Protein AF-A0A1L5KVD5-F1 (afdb_monomer_lite)

Secondary structure (DSSP, 8-state):
-------PPPHHHHHHHHT--HHHHHHHTT--EEEETTEEEETTSTTEEEETT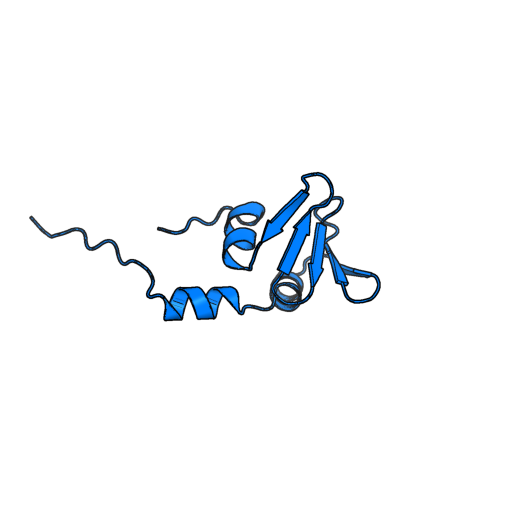EEEEGGGTEEE-HHHHHHHHH-----

pLDDT: mean 90.9, std 13.29, range [41.53, 98.44]

Sequence (79 aa):
MKGVSFLYYTQEQIDRANQADLVLFLQSQGEPLERAGQEYRWKRHDSLTVRGNKWYRHSQSKGGGPIDFVMEFFGKSFT

Structure (mmCIF, N/CA/C/O backb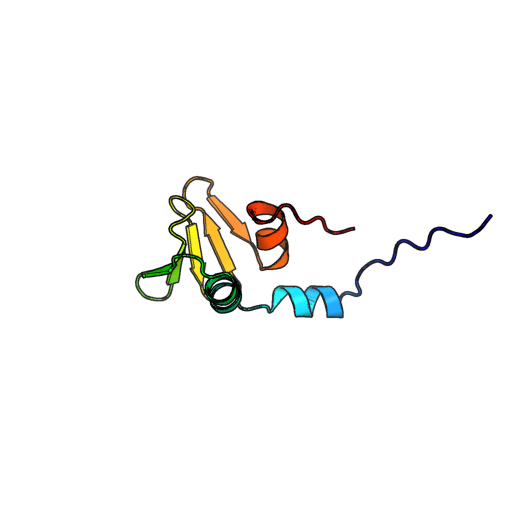one):
data_AF-A0A1L5KVD5-F1
#
_entry.id   AF-A0A1L5KVD5-F1
#
loop_
_atom_site.group_PDB
_atom_site.id
_atom_site.type_symbol
_atom_site.label_atom_id
_atom_site.label_alt_id
_atom_site.label_comp_id
_atom_site.label_asym_id
_atom_site.label_entity_id
_atom_site.label_seq_id
_atom_site.pdbx_PDB_ins_code
_atom_site.Cartn_x
_atom_site.Cartn_y
_atom_site.Cartn_z
_atom_site.occupancy
_atom_site.B_iso_or_equiv
_atom_site.auth_seq_id
_atom_site.auth_comp_id
_atom_site.auth_asym_id
_atom_site.auth_atom_id
_atom_site.pdbx_PDB_model_num
ATOM 1 N N . MET A 1 1 ? -37.142 1.746 21.680 1.00 41.53 1 MET A N 1
ATOM 2 C CA . MET A 1 1 ? -36.246 2.077 20.550 1.00 41.53 1 MET A CA 1
ATOM 3 C C . MET A 1 1 ? -34.977 1.255 20.725 1.00 41.53 1 MET A C 1
ATOM 5 O O . MET A 1 1 ? -34.343 1.392 21.761 1.00 41.53 1 MET A O 1
ATOM 9 N N . LYS A 1 2 ? -34.679 0.313 19.819 1.00 43.41 2 LYS A N 1
ATOM 10 C CA . LYS A 1 2 ? -33.453 -0.502 19.899 1.00 43.41 2 LYS A CA 1
ATOM 11 C C . LYS A 1 2 ? -32.279 0.379 19.462 1.00 43.41 2 LYS A C 1
ATOM 13 O O . LYS A 1 2 ? -32.331 0.937 18.371 1.00 43.41 2 LYS A O 1
ATOM 18 N N . GLY A 1 3 ? -31.297 0.564 20.343 1.00 45.44 3 GLY A N 1
ATOM 19 C CA . GLY A 1 3 ? -30.113 1.378 20.078 1.00 45.44 3 GLY A CA 1
ATOM 20 C C . GLY A 1 3 ? -29.319 0.806 18.909 1.00 45.44 3 GLY A C 1
ATOM 21 O O . GLY A 1 3 ? -29.022 -0.386 18.886 1.00 45.44 3 GLY A O 1
ATOM 22 N N . VAL A 1 4 ? -28.999 1.650 17.934 1.00 52.56 4 VAL A N 1
ATOM 23 C CA . VAL A 1 4 ? -28.043 1.305 16.884 1.00 52.56 4 VAL A CA 1
ATOM 24 C C . VAL A 1 4 ? -26.659 1.386 17.520 1.00 52.56 4 VAL A C 1
ATOM 26 O O . VAL A 1 4 ? -26.123 2.472 17.718 1.00 52.56 4 VAL A O 1
ATOM 29 N N . SER A 1 5 ? -26.101 0.244 17.914 1.00 53.94 5 SER A N 1
ATOM 30 C CA . SER A 1 5 ? -24.686 0.151 18.257 1.00 53.94 5 SER A CA 1
ATOM 31 C C . SER A 1 5 ? -23.892 0.161 16.953 1.00 53.94 5 SER A C 1
ATOM 33 O O . SER A 1 5 ? -23.836 -0.857 16.261 1.00 53.94 5 SER A O 1
ATOM 35 N N . PHE A 1 6 ? -23.303 1.299 16.592 1.00 59.84 6 PHE A N 1
ATOM 36 C CA . PHE A 1 6 ? -22.234 1.301 15.596 1.00 59.84 6 PHE A CA 1
ATOM 37 C C . PHE A 1 6 ? -21.063 0.529 16.215 1.00 59.84 6 PHE A C 1
ATOM 39 O O . PHE A 1 6 ? -20.472 0.967 17.203 1.00 59.84 6 PHE A O 1
ATOM 46 N N . LEU A 1 7 ? -20.817 -0.687 15.725 1.00 67.69 7 LEU A N 1
ATOM 47 C CA . LEU A 1 7 ? -19.699 -1.522 16.157 1.00 67.69 7 LEU A CA 1
ATOM 48 C C . LEU A 1 7 ? -18.422 -0.935 15.559 1.00 67.69 7 LEU A C 1
ATOM 50 O O . LEU A 1 7 ? -17.972 -1.354 14.500 1.00 67.69 7 LEU A O 1
ATOM 54 N N . TYR A 1 8 ? -17.850 0.054 16.239 1.00 80.19 8 TYR A N 1
ATOM 55 C CA . TYR A 1 8 ? -16.517 0.536 15.906 1.00 80.19 8 TYR A CA 1
ATOM 56 C C . TYR A 1 8 ? -15.502 -0.592 16.117 1.00 80.19 8 TYR A C 1
ATOM 58 O O . TYR A 1 8 ? -15.535 -1.286 17.138 1.00 80.19 8 TYR A O 1
ATOM 66 N N . TYR A 1 9 ? -14.592 -0.768 15.159 1.00 86.56 9 TYR A N 1
ATOM 67 C CA . TYR A 1 9 ? -13.461 -1.679 15.316 1.00 86.56 9 TYR A CA 1
ATOM 68 C C . TYR A 1 9 ? -12.604 -1.256 16.511 1.00 86.56 9 TYR A C 1
ATOM 70 O O . TYR A 1 9 ? -12.340 -0.068 16.712 1.00 86.56 9 TYR A O 1
ATOM 78 N N . THR A 1 10 ? -12.147 -2.225 17.303 1.00 92.00 10 THR A N 1
ATOM 79 C CA . THR A 1 10 ? -11.186 -1.943 18.374 1.00 92.00 10 THR A CA 1
ATOM 80 C C . THR A 1 10 ? -9.847 -1.523 17.774 1.00 92.00 10 THR A C 1
ATOM 82 O O . THR A 1 10 ? -9.503 -1.926 16.661 1.00 92.00 10 THR A O 1
ATOM 85 N N . GLN A 1 11 ? -9.046 -0.763 18.527 1.00 90.88 11 GLN A N 1
ATOM 86 C CA . GLN A 1 11 ? -7.703 -0.385 18.075 1.00 90.88 11 GLN A CA 1
ATOM 87 C C . GLN A 1 11 ? -6.864 -1.618 17.704 1.00 90.88 11 GLN A C 1
ATOM 89 O O . GLN A 1 11 ? -6.196 -1.614 16.681 1.00 90.88 11 GLN A O 1
ATOM 94 N N . GLU A 1 12 ? -6.986 -2.717 18.454 1.00 94.94 12 GLU A N 1
ATOM 95 C CA . GLU A 1 12 ? -6.290 -3.969 18.141 1.00 94.94 12 GLU A CA 1
ATOM 96 C C . GLU A 1 12 ? -6.726 -4.570 16.793 1.00 94.94 12 GLU A C 1
ATOM 98 O O . GLU A 1 12 ? -5.894 -5.069 16.035 1.00 94.94 12 GLU A O 1
ATOM 103 N N . GLN A 1 13 ? -8.021 -4.520 16.459 1.00 93.44 13 GLN A N 1
ATOM 104 C CA . GLN A 1 13 ? -8.509 -4.982 15.155 1.00 93.44 13 GLN A CA 1
ATOM 105 C C . GLN A 1 13 ? -7.956 -4.119 14.018 1.00 93.44 13 GLN A C 1
ATOM 107 O O . GLN A 1 13 ? -7.548 -4.655 12.985 1.00 93.44 13 GLN A O 1
ATOM 112 N N . ILE A 1 14 ? -7.904 -2.802 14.225 1.00 93.31 14 ILE A N 1
ATOM 113 C CA . ILE A 1 14 ? -7.337 -1.842 13.271 1.00 93.31 14 ILE A CA 1
ATOM 114 C C . ILE A 1 14 ? -5.843 -2.106 13.077 1.00 93.31 14 ILE A C 1
ATOM 116 O O . ILE A 1 14 ? -5.371 -2.206 11.944 1.00 93.31 14 ILE A O 1
ATOM 120 N N . ASP A 1 15 ? -5.104 -2.270 14.171 1.00 95.69 15 ASP A N 1
ATOM 121 C CA . ASP A 1 15 ? -3.666 -2.520 14.150 1.00 95.69 15 ASP A CA 1
ATOM 122 C C . ASP A 1 15 ? -3.356 -3.842 13.446 1.00 95.69 15 ASP A C 1
ATOM 124 O O . ASP A 1 15 ? -2.477 -3.896 12.586 1.00 95.69 15 ASP A O 1
ATOM 128 N N . ARG A 1 16 ? -4.131 -4.895 13.736 1.00 95.94 16 ARG A N 1
ATOM 129 C CA . ARG A 1 16 ? -4.006 -6.195 13.069 1.00 95.94 16 ARG A CA 1
ATOM 130 C C . ARG A 1 16 ? -4.275 -6.092 11.570 1.00 95.94 16 ARG A C 1
ATOM 132 O O . ARG A 1 16 ? -3.502 -6.629 10.781 1.00 95.94 16 ARG A O 1
ATOM 139 N N . ALA A 1 17 ? -5.336 -5.397 11.162 1.00 95.19 17 ALA A N 1
ATOM 140 C CA . ALA A 1 17 ? -5.633 -5.191 9.746 1.00 95.19 17 ALA A CA 1
ATOM 141 C C . ALA A 1 17 ? -4.509 -4.409 9.041 1.00 95.19 17 ALA A C 1
ATOM 143 O O . ALA A 1 17 ? -4.127 -4.749 7.923 1.00 95.19 17 ALA A O 1
ATOM 144 N N . ASN A 1 18 ? -3.909 -3.424 9.715 1.00 96.06 18 ASN A N 1
ATOM 145 C CA . ASN A 1 18 ? -2.803 -2.641 9.166 1.00 96.06 18 ASN A CA 1
ATOM 146 C C . ASN A 1 18 ? -1.456 -3.383 9.095 1.00 96.06 18 ASN A C 1
ATOM 148 O O . ASN A 1 18 ? -0.521 -2.894 8.456 1.00 96.06 18 ASN A O 1
ATOM 152 N N . GLN A 1 19 ? -1.341 -4.566 9.699 1.00 96.94 19 GLN A N 1
ATOM 153 C CA . GLN A 1 19 ? -0.166 -5.437 9.580 1.00 96.94 19 GLN A CA 1
ATOM 154 C C . GLN A 1 19 ? -0.239 -6.398 8.384 1.00 96.94 19 GLN A C 1
ATOM 156 O O . GLN A 1 19 ? 0.731 -7.107 8.125 1.00 96.94 19 GLN A O 1
ATOM 161 N N . ALA A 1 20 ? -1.353 -6.427 7.644 1.00 96.75 20 ALA A N 1
ATOM 162 C CA . ALA A 1 20 ? -1.512 -7.320 6.502 1.00 96.75 20 ALA A CA 1
ATOM 163 C C . ALA A 1 20 ? -0.442 -7.083 5.420 1.00 96.75 20 ALA A C 1
ATOM 165 O O . ALA A 1 20 ? -0.145 -5.948 5.048 1.00 96.75 20 ALA A O 1
ATOM 166 N N . ASP A 1 21 ? 0.110 -8.171 4.883 1.00 96.56 21 ASP A N 1
ATOM 167 C CA . ASP A 1 21 ? 1.047 -8.122 3.763 1.00 96.56 21 ASP A CA 1
ATOM 168 C C . ASP A 1 21 ? 0.279 -7.883 2.454 1.00 96.56 21 ASP A C 1
ATOM 170 O O . ASP A 1 21 ? -0.494 -8.732 1.998 1.00 96.56 21 ASP A O 1
ATOM 174 N N . LEU A 1 22 ? 0.493 -6.716 1.844 1.00 98.06 22 LEU A N 1
ATOM 175 C CA . LEU A 1 22 ? -0.195 -6.326 0.616 1.00 98.06 22 LEU A CA 1
ATOM 176 C C . LEU A 1 22 ? 0.282 -7.117 -0.604 1.00 98.06 22 LEU A C 1
ATOM 178 O O . LEU A 1 22 ? -0.496 -7.311 -1.537 1.00 98.06 22 LEU A O 1
ATOM 182 N N . VAL A 1 23 ? 1.527 -7.600 -0.603 1.00 96.69 23 VAL A N 1
ATOM 183 C CA . VAL A 1 23 ? 2.051 -8.449 -1.677 1.00 96.69 23 VAL A CA 1
ATOM 184 C C . VAL A 1 23 ? 1.317 -9.783 -1.660 1.00 96.69 23 VAL A C 1
ATOM 186 O O . VAL A 1 23 ? 0.760 -10.177 -2.683 1.00 96.69 23 VAL A O 1
ATOM 189 N N . LEU A 1 24 ? 1.248 -10.444 -0.498 1.00 96.38 24 LEU A N 1
ATOM 190 C CA . LEU A 1 24 ? 0.525 -11.714 -0.362 1.00 96.38 24 LEU A CA 1
ATOM 191 C C . LEU A 1 24 ? -0.970 -11.552 -0.645 1.00 96.38 24 LEU A C 1
ATOM 193 O O . LEU A 1 24 ? -1.557 -12.385 -1.337 1.00 96.38 24 LEU A O 1
ATOM 197 N N . PHE A 1 25 ? -1.581 -10.469 -0.157 1.00 97.00 25 PHE A N 1
ATOM 198 C CA . PHE A 1 25 ? -2.979 -10.164 -0.443 1.00 97.00 25 PHE A CA 1
ATOM 199 C C . PHE A 1 25 ? -3.228 -10.085 -1.954 1.00 97.00 25 PHE A C 1
ATOM 201 O O . PHE A 1 25 ? -4.070 -10.817 -2.466 1.00 97.00 25 PHE A O 1
ATOM 208 N N . LEU A 1 26 ? -2.457 -9.282 -2.691 1.00 97.00 26 LEU A N 1
ATOM 209 C CA . LEU A 1 26 ? -2.617 -9.131 -4.140 1.00 97.00 26 LEU A CA 1
ATOM 210 C C . LEU A 1 26 ? -2.339 -10.429 -4.910 1.00 97.00 26 LEU A C 1
ATOM 212 O O . LEU A 1 26 ? -3.104 -10.781 -5.808 1.00 97.00 26 LEU A O 1
ATOM 216 N N . GLN A 1 27 ? -1.309 -11.187 -4.524 1.00 95.94 27 GLN A N 1
ATOM 217 C CA . GLN A 1 27 ? -1.037 -12.506 -5.108 1.00 95.94 27 GLN A CA 1
ATOM 218 C C . GLN A 1 27 ? -2.217 -13.467 -4.917 1.00 95.94 27 GLN A C 1
ATOM 220 O O . GLN A 1 27 ? -2.586 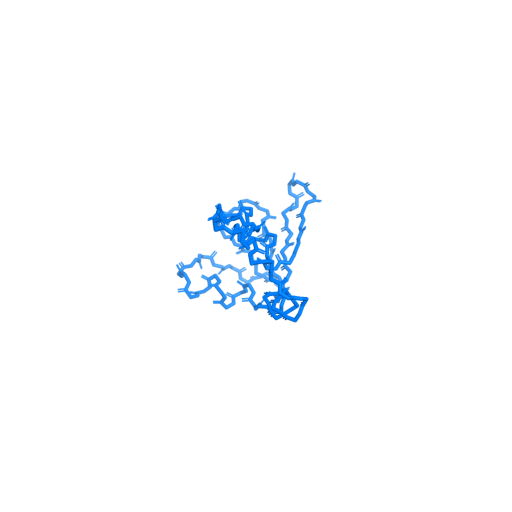-14.168 -5.856 1.00 95.94 27 GLN A O 1
ATOM 225 N N . SER A 1 28 ? -2.853 -13.462 -3.738 1.00 96.69 28 SER A N 1
ATOM 226 C CA . SER A 1 28 ? -4.026 -14.304 -3.457 1.00 96.69 28 SER A CA 1
ATOM 227 C C . SER A 1 28 ? -5.243 -13.962 -4.325 1.00 96.69 28 SER A C 1
ATOM 229 O O . SER A 1 28 ? -6.083 -14.822 -4.570 1.00 96.69 28 SER A O 1
ATOM 231 N N . GLN A 1 29 ? -5.326 -12.718 -4.809 1.00 96.06 29 GLN A N 1
ATOM 232 C CA . GLN A 1 29 ? -6.367 -12.253 -5.729 1.00 96.06 29 GLN A CA 1
ATOM 233 C C . GLN A 1 29 ? -6.014 -12.502 -7.208 1.00 96.06 29 GLN A C 1
ATOM 235 O O . GLN A 1 29 ? -6.799 -12.159 -8.089 1.00 96.06 29 GLN A O 1
ATOM 240 N N . GLY A 1 30 ? -4.842 -13.080 -7.504 1.00 96.62 30 GLY A N 1
ATOM 241 C CA . GLY A 1 30 ? -4.371 -13.293 -8.875 1.00 96.62 30 GLY A CA 1
ATOM 242 C C . GLY A 1 30 ? -3.917 -12.011 -9.579 1.00 96.62 30 GLY A C 1
ATOM 243 O O . GLY A 1 30 ? -3.902 -11.952 -10.808 1.00 96.62 30 GLY A O 1
ATOM 244 N N . GLU A 1 31 ? -3.571 -10.967 -8.824 1.00 97.19 31 GLU A N 1
ATOM 245 C CA . GLU A 1 31 ? -3.173 -9.686 -9.398 1.00 97.19 31 GLU A CA 1
ATOM 246 C C . GLU A 1 31 ? -1.751 -9.723 -9.990 1.00 97.19 31 GLU A C 1
ATOM 248 O O . GLU A 1 31 ? -0.839 -10.319 -9.406 1.00 97.19 31 GLU A O 1
ATOM 253 N N . PRO A 1 32 ? -1.513 -9.045 -11.129 1.00 96.62 32 PRO A N 1
ATOM 254 C CA . PRO A 1 32 ? -0.215 -9.052 -11.787 1.00 96.62 32 PRO A CA 1
ATOM 255 C C . PRO A 1 32 ? 0.778 -8.144 -11.051 1.00 96.62 32 PRO A C 1
ATOM 257 O O . PRO A 1 32 ? 0.698 -6.912 -11.123 1.00 96.62 32 PRO A O 1
ATOM 260 N N . LEU A 1 33 ? 1.748 -8.763 -10.380 1.00 97.00 33 LEU A N 1
ATOM 261 C CA . LEU A 1 33 ? 2.863 -8.089 -9.719 1.00 97.00 33 LEU A CA 1
ATOM 262 C C . LEU A 1 33 ? 4.179 -8.358 -10.447 1.00 97.00 33 LEU A C 1
ATOM 264 O O . LEU A 1 33 ? 4.518 -9.497 -10.757 1.00 97.00 33 LEU A O 1
ATOM 268 N N . GLU A 1 34 ? 4.951 -7.300 -10.665 1.00 96.94 34 GLU A N 1
ATOM 269 C CA . GLU A 1 34 ? 6.293 -7.362 -11.241 1.00 96.94 34 GLU A CA 1
ATOM 270 C C . GLU A 1 34 ? 7.312 -6.927 -10.186 1.00 96.94 34 GLU A C 1
ATOM 272 O O . GLU A 1 34 ? 7.190 -5.844 -9.613 1.00 96.94 34 GLU A O 1
ATOM 277 N N . ARG A 1 35 ? 8.324 -7.750 -9.906 1.00 95.88 35 ARG A N 1
ATOM 278 C CA . ARG A 1 35 ? 9.354 -7.397 -8.921 1.00 95.88 35 ARG A CA 1
ATOM 279 C C . ARG A 1 35 ? 10.256 -6.283 -9.463 1.00 95.88 35 ARG A C 1
ATOM 281 O O . ARG A 1 35 ? 10.810 -6.409 -10.549 1.00 95.88 35 ARG A O 1
ATOM 288 N N . ALA A 1 36 ? 10.452 -5.229 -8.676 1.00 92.06 36 ALA A N 1
ATOM 289 C CA . ALA A 1 36 ? 11.317 -4.094 -8.982 1.00 92.06 36 ALA A CA 1
ATOM 290 C C . ALA A 1 36 ? 12.220 -3.795 -7.772 1.00 92.06 36 ALA A C 1
ATOM 292 O O . ALA A 1 36 ? 11.861 -3.056 -6.856 1.00 92.06 36 ALA A O 1
ATOM 293 N N . GLY A 1 37 ? 13.400 -4.419 -7.737 1.00 94.56 37 GLY A N 1
ATOM 294 C CA . GLY A 1 37 ? 14.306 -4.331 -6.590 1.00 94.56 37 GLY A CA 1
ATOM 295 C C . GLY A 1 37 ? 13.698 -4.957 -5.327 1.00 94.56 37 GLY A C 1
ATOM 296 O O . GLY A 1 37 ? 13.463 -6.169 -5.279 1.00 94.56 37 GLY A O 1
ATOM 297 N N . GLN A 1 38 ? 13.474 -4.128 -4.302 1.00 93.94 38 GLN A N 1
ATOM 298 C CA . GLN A 1 38 ? 12.860 -4.526 -3.025 1.00 93.94 38 GLN A CA 1
ATOM 299 C C . GLN A 1 38 ? 11.337 -4.328 -2.989 1.00 93.94 38 GLN A C 1
ATOM 301 O O . GLN A 1 38 ? 10.711 -4.603 -1.968 1.00 93.94 38 GLN A O 1
ATOM 306 N N . GLU A 1 39 ? 10.750 -3.839 -4.078 1.00 96.75 39 GLU A N 1
ATOM 307 C CA . GLU A 1 39 ? 9.323 -3.555 -4.191 1.00 96.75 39 GLU A CA 1
ATOM 308 C C . GLU A 1 39 ? 8.685 -4.427 -5.275 1.00 96.75 39 GLU A C 1
ATOM 310 O O . GLU A 1 39 ? 9.365 -5.078 -6.075 1.00 96.75 39 GLU A O 1
ATOM 315 N N . TYR A 1 40 ? 7.359 -4.408 -5.319 1.00 98.06 40 TYR A N 1
ATOM 316 C CA . TYR A 1 40 ? 6.560 -4.973 -6.394 1.00 98.06 40 TYR A CA 1
ATOM 317 C C . TYR A 1 40 ? 5.754 -3.868 -7.058 1.00 98.06 40 TYR A C 1
ATOM 319 O O . TYR A 1 40 ? 5.099 -3.081 -6.384 1.00 98.06 40 TYR A O 1
ATOM 327 N N . ARG A 1 41 ? 5.762 -3.818 -8.385 1.00 98.06 41 ARG A N 1
ATOM 328 C CA . ARG A 1 41 ? 4.885 -2.951 -9.167 1.00 98.06 41 ARG A CA 1
ATOM 329 C C . ARG A 1 41 ? 3.586 -3.691 -9.464 1.00 98.06 41 ARG A C 1
ATOM 331 O O . ARG A 1 41 ? 3.625 -4.765 -10.063 1.00 98.06 41 ARG A O 1
ATOM 338 N N . TRP A 1 42 ? 2.447 -3.111 -9.096 1.00 97.81 42 TRP A N 1
ATOM 339 C CA . TRP A 1 42 ? 1.135 -3.679 -9.417 1.00 97.81 42 TRP A CA 1
ATOM 340 C C . TRP A 1 42 ? 0.664 -3.187 -10.779 1.00 97.81 42 TRP A C 1
ATOM 342 O O . TRP A 1 42 ? 0.327 -2.021 -10.947 1.00 97.81 42 TRP A O 1
ATOM 352 N N . LYS A 1 43 ? 0.639 -4.075 -11.775 1.00 95.81 43 LYS A N 1
ATOM 353 C CA . LYS A 1 43 ? 0.464 -3.695 -13.187 1.00 95.81 43 LYS A CA 1
ATOM 354 C C . LYS A 1 43 ? -0.941 -3.214 -13.543 1.00 95.81 43 LYS A C 1
ATOM 356 O O . LYS A 1 43 ? -1.098 -2.613 -14.600 1.00 95.81 43 LYS A O 1
ATOM 361 N N . ARG A 1 44 ? -1.938 -3.441 -12.680 1.00 94.44 44 ARG A N 1
ATOM 362 C CA . ARG A 1 44 ? -3.296 -2.901 -12.859 1.00 94.44 44 ARG A CA 1
ATOM 363 C C . ARG A 1 44 ? -3.326 -1.373 -12.761 1.00 94.44 44 ARG A C 1
ATOM 365 O O . ARG A 1 44 ? -4.191 -0.747 -13.363 1.00 94.44 44 ARG A O 1
ATOM 372 N N . HIS A 1 45 ? -2.377 -0.782 -12.036 1.00 92.69 45 HIS A N 1
ATOM 373 C CA . HIS A 1 45 ? -2.273 0.660 -11.875 1.00 92.69 45 HIS A CA 1
ATOM 374 C C . HIS A 1 45 ? -0.914 1.159 -12.362 1.00 92.69 45 HIS A C 1
ATOM 376 O O . HIS A 1 45 ? 0.148 0.638 -12.020 1.00 92.69 45 HIS A O 1
ATOM 382 N N . ASP A 1 46 ? -0.940 2.219 -13.156 1.00 84.06 46 ASP A N 1
ATOM 383 C CA . ASP A 1 46 ? 0.255 2.959 -13.512 1.00 84.06 46 ASP A CA 1
ATOM 384 C C . ASP A 1 46 ? 0.909 3.515 -12.242 1.00 84.06 46 ASP A C 1
ATOM 386 O O . ASP A 1 46 ? 0.255 4.055 -11.347 1.00 84.06 46 ASP A O 1
ATOM 390 N N . SER A 1 47 ? 2.232 3.389 -12.154 1.00 92.75 47 SER A N 1
ATOM 391 C CA . SER A 1 47 ? 3.046 3.983 -11.086 1.00 92.75 47 SER A CA 1
ATOM 392 C C . SER A 1 47 ? 2.767 3.509 -9.646 1.00 92.75 47 SER A C 1
ATOM 394 O O . SER A 1 47 ? 3.214 4.182 -8.721 1.00 92.75 47 SER A O 1
ATOM 396 N N . LEU A 1 48 ? 2.059 2.391 -9.426 1.00 98.00 48 LEU A N 1
ATOM 397 C CA . LEU A 1 48 ? 1.841 1.858 -8.075 1.00 98.00 48 LEU A CA 1
ATOM 398 C C . LEU A 1 48 ? 2.912 0.830 -7.699 1.00 98.00 48 LEU A C 1
ATOM 400 O O . LEU A 1 48 ? 3.084 -0.175 -8.397 1.00 98.00 48 LEU A O 1
ATOM 404 N N . THR A 1 49 ? 3.596 1.063 -6.579 1.00 98.25 49 THR A N 1
ATOM 405 C CA . THR A 1 49 ? 4.499 0.093 -5.952 1.00 98.25 49 THR A CA 1
ATOM 406 C C . THR A 1 49 ? 4.005 -0.343 -4.576 1.00 98.25 49 THR A C 1
ATOM 408 O O . THR A 1 49 ? 3.269 0.371 -3.892 1.00 98.25 49 THR A O 1
ATOM 411 N N . VAL A 1 50 ? 4.384 -1.560 -4.192 1.00 98.00 50 VAL A N 1
ATOM 412 C CA . VAL A 1 50 ? 4.065 -2.206 -2.920 1.00 98.00 50 VAL A CA 1
ATOM 413 C C . VAL A 1 50 ? 5.350 -2.745 -2.302 1.00 98.00 50 VAL A C 1
ATOM 415 O O . VAL A 1 50 ? 6.141 -3.416 -2.970 1.00 98.00 50 VAL A O 1
ATOM 418 N N . ARG A 1 51 ? 5.540 -2.489 -1.008 1.00 95.69 51 ARG A N 1
ATOM 419 C CA . ARG A 1 51 ? 6.646 -3.019 -0.205 1.00 95.69 51 ARG A CA 1
ATOM 420 C C . ARG A 1 51 ? 6.117 -3.437 1.164 1.00 95.69 51 ARG A C 1
ATOM 422 O O . ARG A 1 51 ? 5.799 -2.588 1.995 1.00 95.69 51 ARG A O 1
ATOM 429 N N . GLY A 1 52 ? 6.019 -4.746 1.400 1.00 94.19 52 GLY A N 1
ATOM 430 C CA . GLY A 1 52 ? 5.403 -5.287 2.616 1.00 94.19 52 GLY A CA 1
ATOM 431 C C . GLY A 1 52 ? 3.945 -4.837 2.750 1.00 94.19 52 GLY A C 1
ATOM 432 O O . GLY A 1 52 ? 3.141 -5.061 1.850 1.00 94.19 52 GLY A O 1
ATOM 433 N N . ASN A 1 53 ? 3.612 -4.157 3.848 1.00 96.75 53 ASN A N 1
ATOM 434 C CA . ASN A 1 53 ? 2.272 -3.620 4.116 1.00 96.75 53 ASN A CA 1
ATOM 435 C C . ASN A 1 53 ? 2.067 -2.166 3.643 1.00 96.75 53 ASN A C 1
ATOM 437 O O . ASN A 1 53 ? 1.089 -1.526 4.028 1.00 96.75 53 ASN A O 1
ATOM 441 N N . LYS A 1 54 ? 2.991 -1.606 2.855 1.00 98.12 54 LYS A N 1
ATOM 442 C CA . LYS A 1 54 ? 2.901 -0.230 2.348 1.00 98.12 54 LYS A CA 1
ATOM 443 C C . LYS A 1 54 ? 2.719 -0.209 0.843 1.00 98.12 54 LYS A C 1
ATOM 445 O O . LYS A 1 54 ? 3.313 -1.016 0.129 1.00 98.12 54 LYS A O 1
ATOM 450 N N . TRP A 1 55 ? 1.948 0.763 0.375 1.00 98.44 55 TRP A N 1
ATOM 451 C CA . TRP A 1 55 ? 1.795 1.066 -1.043 1.00 98.44 55 TRP A CA 1
ATOM 452 C C . TRP A 1 55 ? 2.042 2.548 -1.312 1.00 98.44 55 TRP A C 1
ATOM 454 O O . TRP A 1 55 ? 1.834 3.393 -0.436 1.00 98.44 55 TRP A O 1
ATOM 464 N N . TYR A 1 56 ? 2.459 2.859 -2.536 1.00 98.19 56 TYR A N 1
ATOM 465 C CA . TYR A 1 56 ? 2.639 4.228 -3.005 1.00 98.19 56 TYR A CA 1
ATOM 466 C C . TYR A 1 56 ? 2.312 4.337 -4.497 1.00 98.19 56 TYR A C 1
ATOM 468 O O . TYR A 1 56 ? 2.734 3.503 -5.295 1.00 98.19 56 TYR A O 1
ATOM 476 N N . ARG A 1 57 ? 1.558 5.367 -4.886 1.00 97.38 57 ARG A N 1
ATOM 477 C CA . ARG A 1 57 ? 1.230 5.711 -6.274 1.00 97.38 57 ARG A CA 1
ATOM 478 C C . ARG A 1 57 ? 1.941 7.009 -6.639 1.00 97.38 57 ARG A C 1
ATOM 480 O O . ARG A 1 57 ? 1.483 8.097 -6.285 1.00 97.38 57 ARG A O 1
ATOM 487 N N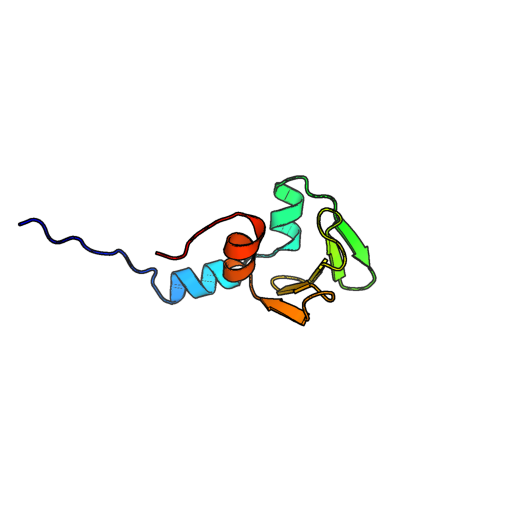 . HIS A 1 58 ? 3.051 6.893 -7.368 1.00 95.31 58 HIS A N 1
ATOM 488 C CA . HIS A 1 58 ? 3.941 8.027 -7.650 1.00 95.31 58 HIS A CA 1
ATOM 489 C C . HIS A 1 58 ? 3.250 9.155 -8.424 1.00 95.31 58 HIS A C 1
ATOM 491 O O . HIS A 1 58 ? 3.491 10.321 -8.139 1.00 95.31 58 HIS A O 1
ATOM 497 N N . SER A 1 59 ? 2.353 8.827 -9.359 1.00 95.19 59 SER A N 1
ATOM 498 C CA . SER A 1 59 ? 1.624 9.831 -10.154 1.00 95.19 59 SER A CA 1
ATOM 499 C C . SER A 1 59 ? 0.700 10.744 -9.339 1.00 95.19 59 SER A C 1
ATOM 501 O O . SER A 1 59 ? 0.340 11.813 -9.818 1.00 95.19 59 SER A O 1
ATOM 503 N N . GLN A 1 60 ? 0.303 10.339 -8.128 1.00 95.75 60 GLN A N 1
ATOM 504 C CA . GLN A 1 60 ? -0.533 11.141 -7.222 1.00 95.75 60 GLN A CA 1
ATOM 505 C C . GLN A 1 60 ? 0.202 11.554 -5.943 1.00 95.75 60 GLN A C 1
ATOM 507 O O . GLN A 1 60 ? -0.390 12.208 -5.088 1.00 95.75 60 GLN A O 1
ATOM 512 N N . SER A 1 61 ? 1.458 11.138 -5.772 1.00 96.44 61 SER A N 1
ATOM 513 C CA . SER A 1 61 ? 2.20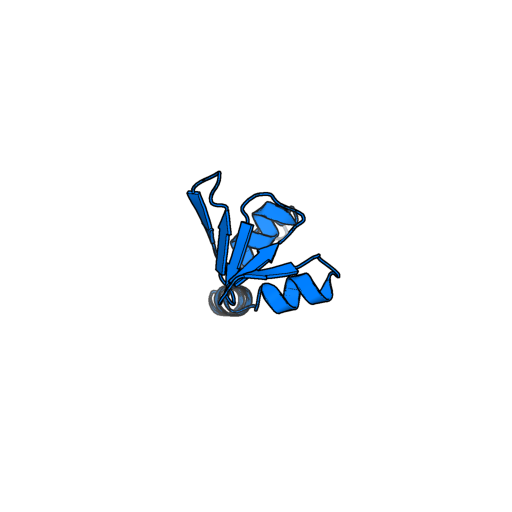3 11.299 -4.522 1.00 96.44 61 SER A CA 1
ATOM 514 C C . SER A 1 61 ? 1.430 10.825 -3.279 1.00 96.44 61 SER A C 1
ATOM 516 O O . SER A 1 61 ? 1.508 11.439 -2.216 1.00 96.44 61 SER A O 1
ATOM 518 N N . LYS A 1 62 ? 0.671 9.729 -3.412 1.00 97.12 62 LYS A N 1
ATOM 519 C CA . LYS A 1 62 ? -0.229 9.190 -2.379 1.00 97.12 62 LYS A CA 1
ATOM 520 C C . LYS A 1 62 ? 0.173 7.766 -2.015 1.00 97.12 62 LYS A C 1
ATOM 522 O O . LYS A 1 62 ? 0.569 6.996 -2.884 1.00 97.12 62 LYS A O 1
ATOM 527 N N . GLY A 1 63 ? 0.045 7.406 -0.746 1.00 97.56 63 GLY A N 1
ATOM 528 C CA . GLY A 1 63 ? 0.295 6.055 -0.256 1.00 97.56 63 GLY A CA 1
ATOM 529 C C . GLY A 1 63 ? -0.364 5.823 1.094 1.00 97.56 63 GLY A C 1
ATOM 530 O O . GLY A 1 63 ? -0.962 6.740 1.657 1.00 97.56 63 GLY A O 1
ATOM 531 N N . GLY A 1 64 ? -0.252 4.605 1.611 1.00 97.81 64 GLY A N 1
ATOM 532 C CA . GLY A 1 64 ? -0.916 4.232 2.855 1.00 97.81 64 GLY A CA 1
ATOM 533 C C . GLY A 1 64 ? -0.608 2.815 3.318 1.00 97.81 64 GLY A C 1
ATOM 534 O O . GLY A 1 64 ? 0.311 2.155 2.818 1.00 97.81 64 GLY A O 1
ATOM 535 N N . GLY A 1 65 ? -1.366 2.377 4.321 1.00 97.94 65 GLY A N 1
ATOM 536 C CA . GLY A 1 65 ? -1.366 1.001 4.811 1.00 97.94 65 GLY A CA 1
ATOM 537 C C . GLY A 1 65 ? -2.433 0.130 4.139 1.00 97.94 65 GLY A C 1
ATOM 538 O O . GLY A 1 65 ? -3.092 0.562 3.189 1.00 97.94 65 GLY A O 1
ATOM 539 N N . PRO A 1 66 ? -2.633 -1.099 4.638 1.00 98.06 66 PRO A N 1
ATOM 540 C CA . PRO A 1 66 ? -3.593 -2.039 4.075 1.00 98.06 66 PRO A CA 1
ATOM 541 C C . PRO A 1 66 ? -5.051 -1.579 4.117 1.00 98.06 66 PRO A C 1
ATOM 543 O O . PRO A 1 66 ? -5.782 -1.828 3.161 1.00 98.06 66 PRO A O 1
ATOM 546 N N . ILE A 1 67 ? -5.476 -0.886 5.180 1.00 96.62 67 ILE A N 1
ATOM 547 C CA . ILE A 1 67 ? -6.848 -0.360 5.261 1.00 96.62 67 ILE A CA 1
ATOM 548 C C . ILE A 1 67 ? -7.066 0.702 4.177 1.00 96.62 67 ILE A C 1
ATOM 550 O O . ILE A 1 67 ? -7.992 0.570 3.376 1.00 96.62 67 ILE A O 1
ATOM 554 N N . ASP A 1 68 ? -6.169 1.690 4.081 1.00 96.94 68 ASP A N 1
ATOM 555 C CA . ASP A 1 68 ? -6.235 2.729 3.042 1.00 96.94 68 ASP A CA 1
ATOM 556 C C . ASP A 1 68 ? -6.248 2.110 1.639 1.00 96.94 68 ASP A C 1
ATOM 558 O O . ASP A 1 68 ? -6.963 2.565 0.751 1.00 96.94 68 ASP A O 1
ATOM 562 N N . PHE A 1 69 ? -5.470 1.043 1.443 1.00 97.62 69 PHE A N 1
ATOM 563 C CA . PHE A 1 69 ? -5.366 0.337 0.173 1.00 97.62 69 PHE A CA 1
ATOM 564 C C . PHE A 1 69 ? -6.693 -0.287 -0.271 1.00 97.62 69 PHE A C 1
ATOM 566 O O . PHE A 1 69 ? -7.126 -0.088 -1.407 1.00 97.62 69 PHE A O 1
ATOM 573 N N . VAL A 1 70 ? -7.360 -1.044 0.607 1.00 96.12 70 VAL A N 1
ATOM 574 C CA . VAL A 1 70 ? -8.636 -1.688 0.252 1.00 96.12 70 VAL A CA 1
ATOM 575 C C . VAL A 1 70 ? -9.777 -0.680 0.139 1.00 96.12 70 VAL A C 1
ATOM 577 O O . VAL A 1 70 ? -10.714 -0.899 -0.630 1.00 96.12 70 VAL A O 1
ATOM 580 N N . MET A 1 71 ? -9.695 0.444 0.850 1.00 95.56 71 MET A N 1
ATOM 581 C CA . MET A 1 71 ? -10.622 1.552 0.642 1.00 95.56 71 MET A CA 1
ATOM 582 C C . MET A 1 71 ? -10.433 2.173 -0.747 1.00 95.56 71 MET A C 1
ATOM 584 O O . MET A 1 71 ? -11.400 2.296 -1.494 1.00 95.56 71 MET A O 1
ATOM 588 N N . GLU A 1 72 ? -9.189 2.479 -1.125 1.00 95.75 72 GLU A N 1
ATOM 589 C CA . GLU A 1 72 ? -8.862 3.139 -2.393 1.00 95.75 72 GLU A CA 1
ATOM 590 C C . GLU A 1 72 ? -9.157 2.264 -3.621 1.00 95.75 72 GLU A C 1
ATOM 592 O O . GLU A 1 72 ? -9.789 2.718 -4.572 1.00 95.75 72 GLU A O 1
ATOM 597 N N . PHE A 1 73 ? -8.697 1.009 -3.620 1.00 95.81 73 PHE A N 1
ATOM 598 C CA . PHE A 1 73 ? -8.685 0.174 -4.830 1.00 95.81 73 PHE A CA 1
ATOM 599 C C . PHE A 1 73 ? -9.787 -0.889 -4.868 1.00 95.81 73 PHE A C 1
ATOM 601 O O . PHE A 1 73 ? -10.086 -1.418 -5.937 1.00 95.81 73 PHE A O 1
ATOM 608 N N . PHE A 1 74 ? -10.407 -1.201 -3.725 1.00 93.69 74 PHE A N 1
ATOM 609 C CA . PHE A 1 74 ? -11.444 -2.239 -3.609 1.00 93.69 74 PHE A CA 1
ATOM 610 C C . PHE A 1 74 ? -12.802 -1.686 -3.149 1.00 93.69 74 PHE A C 1
ATOM 612 O O . PHE A 1 74 ? -13.717 -2.466 -2.861 1.00 93.69 74 PHE A O 1
ATOM 619 N N . GLY A 1 75 ? -12.942 -0.355 -3.079 1.00 92.81 75 GLY A N 1
ATOM 620 C CA . GLY A 1 75 ? -14.195 0.327 -2.748 1.00 92.81 75 GLY A CA 1
ATOM 621 C C . GLY A 1 75 ? -14.740 -0.032 -1.367 1.00 92.81 75 GLY A C 1
ATOM 622 O O . GLY A 1 75 ? -15.955 -0.052 -1.172 1.00 92.81 75 GLY A O 1
ATOM 623 N N . LYS A 1 76 ? -13.865 -0.402 -0.424 1.00 92.00 76 LYS A N 1
ATOM 624 C CA . LYS A 1 76 ? -14.270 -0.686 0.957 1.00 9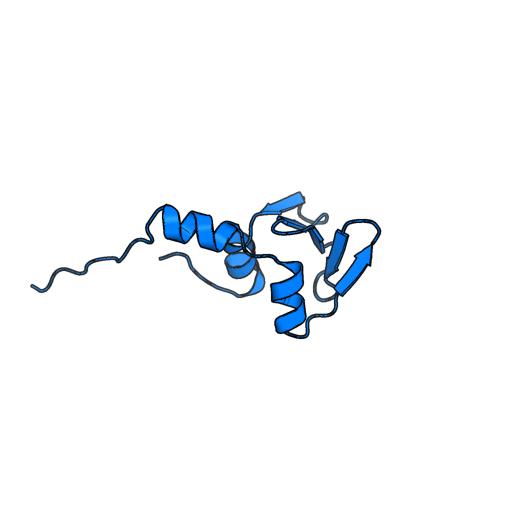2.00 76 LYS A CA 1
ATOM 625 C C . LYS A 1 76 ? -14.470 0.609 1.736 1.00 92.00 76 LYS A C 1
ATOM 627 O O . LYS A 1 76 ? -13.851 1.628 1.447 1.00 92.00 76 LYS A O 1
ATOM 632 N N . SER A 1 77 ? -15.325 0.551 2.748 1.00 85.69 77 SER A N 1
ATOM 633 C CA . SER A 1 77 ? -15.525 1.629 3.711 1.00 85.69 77 SER A CA 1
ATOM 634 C C . SER A 1 77 ? -15.111 1.175 5.103 1.00 85.69 77 SER A C 1
ATOM 636 O O . SER A 1 77 ? -15.149 -0.012 5.428 1.00 85.69 77 SER A O 1
ATOM 638 N N . PHE A 1 78 ? -14.731 2.145 5.924 1.00 74.50 78 PHE A N 1
ATOM 639 C CA . PHE A 1 78 ? -14.424 1.950 7.330 1.00 74.50 78 PHE A CA 1
ATOM 640 C C . PHE A 1 78 ? -15.570 2.558 8.151 1.00 74.50 78 PHE A C 1
ATOM 642 O O . PHE A 1 78 ? -15.634 3.775 8.311 1.00 74.50 78 PHE A O 1
ATOM 649 N N . THR A 1 79 ? -16.524 1.725 8.571 1.00 69.56 79 THR A N 1
ATOM 650 C CA . THR A 1 79 ? -17.757 2.114 9.286 1.00 69.56 79 THR A CA 1
ATOM 651 C C . THR A 1 79 ? -18.184 1.037 10.257 1.00 69.56 79 THR A C 1
ATOM 653 O O . THR A 1 79 ? -18.017 -0.145 9.875 1.00 69.56 79 THR A O 1
#

Foldseek 3Di:
DDDDPPPADDPVRVVVQQQQFPVVVCVVVVFDWDDDPQWTDGPVDPQWIGHGQKIARPVVRDIDGRVVVCVVPVVDDRD

Radius of gyration: 14.95 Å; chains: 1; bounding box: 51×26×34 Å